Protein AF-A0A4Z0HKY1-F1 (afdb_monomer)

Structure (mmCIF, N/CA/C/O backbone):
data_AF-A0A4Z0HKY1-F1
#
_entry.id   AF-A0A4Z0HKY1-F1
#
loop_
_atom_site.group_PDB
_atom_site.id
_atom_site.type_symbol
_atom_site.label_atom_id
_atom_site.label_alt_id
_atom_site.label_comp_id
_atom_site.label_asym_id
_atom_site.label_entity_id
_atom_site.label_seq_id
_atom_site.pdbx_PDB_ins_code
_atom_site.Cartn_x
_atom_site.Cartn_y
_atom_site.Cartn_z
_atom_site.occupancy
_atom_site.B_iso_or_equiv
_atom_site.auth_seq_id
_atom_site.auth_comp_id
_atom_site.auth_asym_id
_atom_site.auth_atom_id
_atom_site.pdbx_PDB_model_num
ATOM 1 N N . MET A 1 1 ? 15.227 2.232 0.828 1.00 79.94 1 MET A N 1
ATOM 2 C CA . MET A 1 1 ? 14.585 1.045 0.203 1.00 79.94 1 MET A CA 1
ATOM 3 C C . MET A 1 1 ? 14.237 0.029 1.280 1.00 79.94 1 MET A C 1
ATOM 5 O O . MET A 1 1 ? 15.117 -0.434 1.996 1.00 79.94 1 MET A O 1
ATOM 9 N N . ASN A 1 2 ? 12.950 -0.263 1.438 1.00 91.56 2 ASN A N 1
ATOM 10 C CA . ASN A 1 2 ? 12.360 -0.922 2.598 1.00 91.56 2 ASN A CA 1
ATOM 11 C C . ASN A 1 2 ? 11.966 -2.361 2.261 1.00 91.56 2 ASN A C 1
ATOM 13 O O . ASN A 1 2 ? 11.216 -2.612 1.318 1.00 91.56 2 ASN A O 1
ATOM 17 N N . ASN A 1 3 ? 12.485 -3.317 3.032 1.00 93.44 3 ASN A N 1
ATOM 18 C CA . ASN A 1 3 ? 12.044 -4.710 2.967 1.00 93.44 3 ASN A CA 1
ATOM 19 C C . ASN A 1 3 ? 10.690 -4.879 3.679 1.00 93.44 3 ASN A C 1
ATOM 21 O O . ASN A 1 3 ? 10.201 -3.955 4.322 1.00 93.44 3 ASN A O 1
ATOM 25 N N . TRP A 1 4 ? 10.114 -6.085 3.640 1.00 93.38 4 TRP A N 1
ATOM 26 C CA . TRP A 1 4 ? 8.794 -6.327 4.234 1.00 93.38 4 TRP A CA 1
ATOM 27 C C . TRP A 1 4 ? 8.702 -5.970 5.727 1.00 93.38 4 TRP A C 1
ATOM 29 O O . TRP A 1 4 ? 7.638 -5.550 6.166 1.00 93.38 4 TRP A O 1
ATOM 39 N N . ARG A 1 5 ? 9.786 -6.121 6.508 1.00 95.56 5 ARG A N 1
ATOM 40 C CA . ARG A 1 5 ? 9.803 -5.771 7.939 1.00 95.56 5 ARG A CA 1
ATOM 41 C C . ARG A 1 5 ? 9.780 -4.262 8.119 1.00 95.56 5 ARG A C 1
ATOM 43 O O . ARG A 1 5 ? 8.949 -3.761 8.860 1.00 95.56 5 ARG A O 1
ATOM 50 N N . SER A 1 6 ? 10.653 -3.548 7.413 1.00 95.94 6 SER A N 1
ATOM 51 C CA . SER A 1 6 ? 10.704 -2.084 7.466 1.00 95.94 6 SER A CA 1
ATOM 52 C C . SER A 1 6 ? 9.392 -1.465 6.986 1.00 95.94 6 SER A C 1
ATOM 54 O O . SER A 1 6 ? 8.859 -0.578 7.643 1.00 95.94 6 SER A O 1
ATOM 56 N N . THR A 1 7 ? 8.833 -1.977 5.888 1.00 95.31 7 THR A N 1
ATOM 57 C CA . THR A 1 7 ? 7.518 -1.574 5.381 1.00 95.31 7 THR A CA 1
ATOM 58 C C . THR A 1 7 ? 6.422 -1.842 6.413 1.00 95.31 7 THR A C 1
ATOM 60 O O . THR A 1 7 ? 5.649 -0.942 6.712 1.00 95.31 7 THR A O 1
ATOM 63 N N . ALA A 1 8 ? 6.383 -3.036 7.016 1.00 95.75 8 ALA A N 1
ATOM 64 C CA . ALA A 1 8 ? 5.421 -3.365 8.068 1.00 95.75 8 ALA A CA 1
ATOM 65 C C . ALA A 1 8 ? 5.487 -2.387 9.247 1.00 95.75 8 ALA A C 1
ATOM 67 O O . ALA A 1 8 ? 4.456 -1.869 9.661 1.00 95.75 8 ALA A O 1
ATOM 68 N N . THR A 1 9 ? 6.690 -2.105 9.757 1.00 95.75 9 THR A N 1
ATOM 69 C CA . THR A 1 9 ? 6.892 -1.164 10.866 1.00 95.75 9 THR A CA 1
ATOM 70 C C . THR A 1 9 ? 6.407 0.240 10.511 1.00 95.75 9 THR A C 1
ATOM 72 O O . THR A 1 9 ? 5.705 0.850 11.310 1.00 95.75 9 THR A O 1
ATOM 75 N N . LYS A 1 10 ? 6.718 0.737 9.306 1.00 92.81 10 LYS A N 1
ATOM 76 C CA . LYS A 1 10 ? 6.290 2.071 8.852 1.00 92.81 10 LYS A CA 1
ATOM 77 C C . LYS A 1 10 ? 4.778 2.189 8.650 1.00 92.81 10 LYS A C 1
ATOM 79 O O . LYS A 1 10 ? 4.225 3.258 8.853 1.00 92.81 10 LYS A O 1
ATOM 84 N N . LEU A 1 11 ? 4.113 1.092 8.298 1.00 90.94 11 LEU A N 1
ATOM 85 C CA . LEU A 1 11 ? 2.660 1.029 8.117 1.00 90.94 11 LEU A CA 1
ATOM 86 C C . LEU A 1 11 ? 1.889 0.759 9.422 1.00 90.94 11 LEU A C 1
ATOM 88 O O . LEU A 1 11 ? 0.738 0.336 9.372 1.00 90.94 11 LEU A O 1
ATOM 92 N N . GLY A 1 12 ? 2.510 0.957 10.589 1.00 91.81 12 GLY A N 1
ATOM 93 C CA . GLY A 1 12 ? 1.860 0.752 11.889 1.00 91.81 12 GLY A CA 1
ATOM 94 C C . GLY A 1 12 ? 1.986 -0.666 12.456 1.00 91.81 12 GLY A C 1
ATOM 95 O O . GLY A 1 12 ? 1.214 -1.052 13.325 1.00 91.81 12 GLY A O 1
ATOM 96 N N . GLY A 1 13 ? 2.956 -1.457 11.986 1.00 92.88 13 GLY A N 1
ATOM 97 C CA . GLY A 1 13 ? 3.252 -2.788 12.530 1.00 92.88 13 GLY A CA 1
ATOM 98 C C . GLY A 1 13 ? 2.430 -3.930 11.927 1.00 92.88 13 GLY A C 1
ATOM 99 O O . GLY A 1 13 ? 2.181 -4.927 12.602 1.00 92.88 13 GLY A O 1
ATOM 100 N N . ILE A 1 14 ? 2.009 -3.813 10.664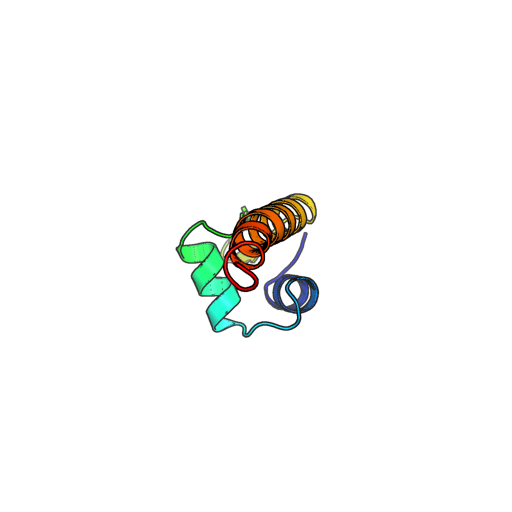 1.00 94.12 14 ILE A N 1
ATOM 101 C CA . ILE A 1 14 ? 1.182 -4.835 10.002 1.00 94.12 14 ILE A CA 1
ATOM 102 C C . ILE A 1 14 ? 1.915 -6.168 9.791 1.00 94.12 14 ILE A C 1
ATOM 104 O O . ILE A 1 14 ? 3.143 -6.252 9.739 1.00 94.12 14 ILE A O 1
ATOM 108 N N . SER A 1 15 ? 1.152 -7.246 9.614 1.00 95.62 15 SER A N 1
ATOM 109 C CA . SER A 1 15 ? 1.729 -8.575 9.403 1.00 95.62 15 SER A CA 1
ATOM 110 C C . SER A 1 15 ? 2.459 -8.696 8.058 1.00 95.62 15 SER A C 1
ATOM 112 O O . SER A 1 15 ? 2.121 -8.044 7.067 1.00 95.62 15 SER A O 1
ATOM 114 N N . ARG A 1 16 ? 3.418 -9.631 7.977 1.00 94.56 16 ARG A N 1
ATOM 115 C CA . ARG A 1 16 ? 4.087 -9.980 6.712 1.00 94.56 16 ARG A CA 1
ATOM 116 C C . ARG A 1 16 ? 3.078 -10.293 5.608 1.00 94.56 16 ARG A C 1
ATOM 118 O O . ARG A 1 16 ? 3.221 -9.798 4.497 1.00 94.56 16 ARG A O 1
ATOM 125 N N . ALA A 1 17 ? 2.074 -11.115 5.906 1.00 95.94 17 ALA A N 1
ATOM 126 C CA . ALA A 1 17 ? 1.086 -11.533 4.918 1.00 95.94 17 ALA A CA 1
ATOM 127 C C . ALA A 1 17 ? 0.335 -10.329 4.331 1.00 95.94 17 ALA A C 1
ATOM 129 O O . ALA A 1 17 ? 0.132 -10.271 3.121 1.00 95.94 17 ALA A O 1
ATOM 130 N N . GLN A 1 18 ? 0.010 -9.331 5.160 1.00 95.62 18 GLN A N 1
ATOM 131 C CA . GLN A 1 18 ? -0.607 -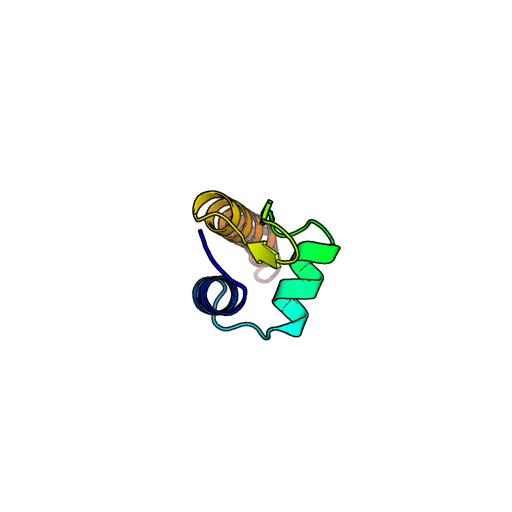8.091 4.694 1.00 95.62 18 GLN A CA 1
ATOM 132 C C . GLN A 1 18 ? 0.323 -7.279 3.794 1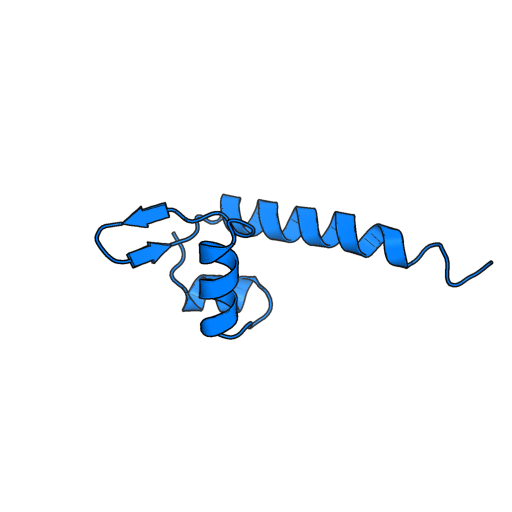.00 95.62 18 GLN A C 1
ATOM 134 O O . GLN A 1 18 ? -0.125 -6.849 2.739 1.00 95.62 18 GLN A O 1
ATOM 139 N N . VAL A 1 19 ? 1.608 -7.128 4.134 1.00 95.44 19 VAL A N 1
ATOM 140 C CA . VAL A 1 19 ? 2.569 -6.434 3.251 1.00 95.44 19 VAL A CA 1
ATOM 141 C C . VAL A 1 19 ? 2.624 -7.100 1.875 1.00 95.44 19 VAL A C 1
ATOM 143 O O . VAL A 1 19 ? 2.520 -6.433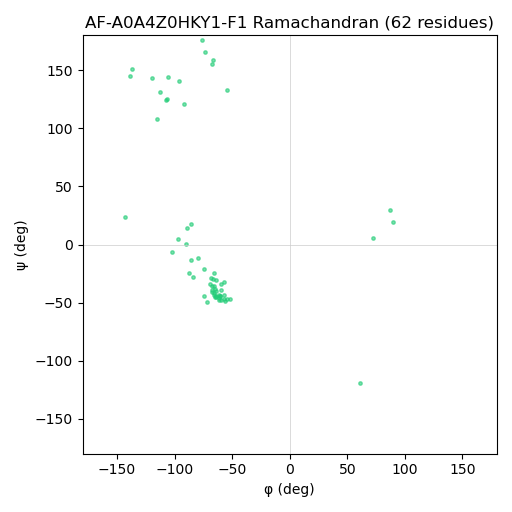 0.850 1.00 95.44 19 VAL A O 1
ATOM 146 N N . PHE A 1 20 ? 2.730 -8.431 1.838 1.00 95.25 20 PHE A N 1
ATOM 147 C CA . PHE A 1 20 ? 2.751 -9.167 0.573 1.00 95.25 20 PHE A CA 1
ATOM 148 C C . PHE A 1 20 ? 1.422 -9.069 -0.182 1.00 95.25 20 PHE A C 1
ATOM 150 O O . PHE A 1 20 ? 1.445 -8.986 -1.407 1.00 95.25 20 PHE A O 1
ATOM 157 N N . LYS A 1 21 ? 0.284 -9.036 0.521 1.00 95.75 21 LYS A N 1
ATOM 158 C CA . LYS A 1 21 ? -1.032 -8.809 -0.087 1.00 95.75 21 LYS A CA 1
ATOM 159 C C . LYS A 1 21 ? -1.123 -7.419 -0.716 1.00 95.75 21 LYS A C 1
ATOM 161 O O . LYS A 1 21 ? -1.576 -7.327 -1.846 1.00 95.75 21 LYS A O 1
ATOM 166 N N . LEU A 1 22 ? -0.648 -6.376 -0.032 1.00 94.62 22 LEU A N 1
ATOM 167 C CA . LEU A 1 22 ? -0.634 -4.998 -0.538 1.00 94.62 22 LEU A CA 1
ATOM 168 C C . LEU A 1 22 ? 0.264 -4.844 -1.770 1.00 94.62 22 LEU A C 1
ATOM 170 O O . LEU A 1 22 ? -0.103 -4.164 -2.725 1.00 94.62 22 LEU A O 1
ATOM 174 N N . TRP A 1 23 ? 1.420 -5.510 -1.773 1.00 95.31 23 TRP A N 1
ATOM 175 C CA . TRP A 1 23 ? 2.281 -5.570 -2.953 1.00 95.31 23 TRP A CA 1
ATOM 176 C C . TRP A 1 23 ? 1.649 -6.357 -4.101 1.00 95.31 23 TRP A C 1
ATOM 178 O O . TRP A 1 23 ? 1.770 -5.957 -5.253 1.00 95.31 23 TRP A O 1
ATOM 188 N N . ALA A 1 24 ? 0.987 -7.478 -3.806 1.00 93.88 24 ALA A N 1
ATOM 189 C CA . ALA A 1 24 ? 0.329 -8.301 -4.818 1.00 93.88 24 ALA A CA 1
ATOM 190 C C . ALA A 1 24 ? -0.906 -7.614 -5.416 1.00 93.88 24 ALA A C 1
ATOM 192 O O . ALA A 1 24 ? -1.174 -7.784 -6.600 1.00 93.8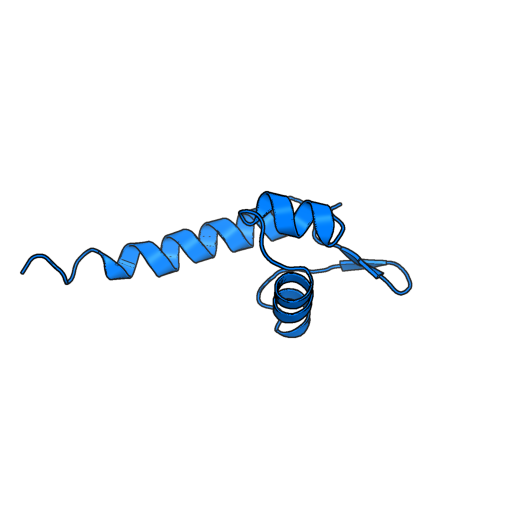8 24 ALA A O 1
ATOM 193 N N . SER A 1 25 ? -1.636 -6.831 -4.618 1.00 94.31 25 SER A N 1
ATOM 194 C CA . SER A 1 25 ? -2.791 -6.061 -5.078 1.00 94.31 25 SER A CA 1
ATOM 195 C C . SER A 1 25 ? -2.406 -4.767 -5.797 1.00 94.31 25 SER A C 1
ATOM 197 O O . SER A 1 25 ? -3.278 -4.121 -6.363 1.00 94.31 25 SER A O 1
ATOM 199 N N . GLY A 1 26 ? -1.135 -4.355 -5.735 1.00 93.25 26 GLY A N 1
ATOM 200 C CA . GLY A 1 26 ? -0.666 -3.073 -6.267 1.00 93.25 26 GLY A CA 1
ATOM 201 C C . GLY A 1 26 ? -1.111 -1.853 -5.455 1.00 93.25 26 GLY A C 1
ATOM 202 O O . GLY A 1 26 ? -0.831 -0.731 -5.860 1.00 93.25 26 GLY A O 1
ATOM 203 N N . ALA A 1 27 ? -1.764 -2.056 -4.305 1.00 92.44 27 ALA A N 1
ATOM 204 C CA . ALA A 1 27 ? -2.196 -0.960 -3.436 1.00 92.44 27 ALA A CA 1
ATOM 205 C C . ALA A 1 27 ? -0.994 -0.245 -2.808 1.00 92.44 27 ALA A C 1
ATOM 207 O O . ALA A 1 27 ? -1.003 0.970 -2.658 1.00 92.44 27 ALA A O 1
ATOM 208 N 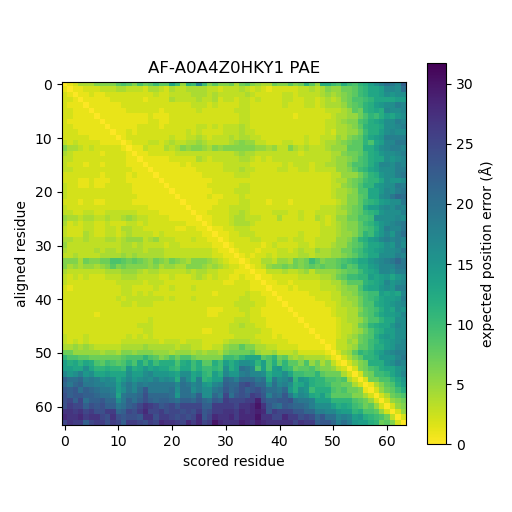N . LEU A 1 28 ? 0.059 -0.999 -2.481 1.00 93.75 28 LEU A N 1
ATOM 209 C CA . LEU A 1 28 ? 1.337 -0.446 -2.057 1.00 93.75 28 LEU A CA 1
ATOM 210 C C . LEU A 1 28 ? 2.357 -0.605 -3.181 1.00 93.75 28 LEU A C 1
ATOM 212 O O . LEU A 1 28 ? 2.633 -1.726 -3.623 1.00 93.75 28 LEU A O 1
ATOM 216 N N . GLY A 1 29 ? 2.967 0.511 -3.581 1.00 93.56 29 GLY A N 1
ATOM 217 C CA . GLY A 1 29 ? 4.048 0.515 -4.558 1.00 93.56 29 GLY A CA 1
ATOM 218 C C . GLY A 1 29 ? 5.179 -0.425 -4.140 1.00 93.56 29 GLY A C 1
ATOM 219 O O . GLY A 1 29 ? 5.618 -0.433 -2.984 1.00 93.56 29 GLY A O 1
ATOM 220 N N . SER A 1 30 ? 5.646 -1.243 -5.081 1.00 94.25 30 SER A N 1
ATOM 221 C CA . SER A 1 30 ? 6.785 -2.128 -4.863 1.00 94.25 30 SER A CA 1
ATOM 222 C C . SER A 1 30 ? 7.703 -2.151 -6.072 1.00 94.25 30 SER A C 1
ATOM 224 O O . SER A 1 30 ? 7.266 -2.082 -7.217 1.00 94.25 30 SER A O 1
ATOM 226 N N . VAL A 1 31 ? 8.994 -2.263 -5.800 1.00 93.69 31 VAL A N 1
ATOM 227 C CA . VAL A 1 31 ? 10.057 -2.472 -6.771 1.00 93.69 31 VAL A CA 1
ATOM 228 C C . VAL A 1 31 ? 10.630 -3.860 -6.527 1.00 93.69 31 VAL A C 1
ATOM 230 O O . VAL A 1 31 ? 10.937 -4.242 -5.392 1.00 93.69 31 VAL A O 1
ATOM 233 N N . THR A 1 32 ? 10.761 -4.633 -7.599 1.00 93.62 32 THR A N 1
ATOM 234 C CA . THR A 1 32 ? 11.345 -5.973 -7.529 1.00 93.62 32 THR A CA 1
ATOM 235 C C . THR A 1 32 ? 12.841 -5.877 -7.800 1.00 93.62 32 THR A C 1
ATOM 237 O O . THR A 1 32 ? 13.250 -5.418 -8.862 1.00 93.62 32 THR A O 1
ATOM 240 N N . LEU A 1 33 ? 13.657 -6.310 -6.840 1.00 90.44 33 LEU A N 1
ATOM 241 C CA . LEU A 1 33 ? 15.105 -6.438 -6.978 1.00 90.44 33 LEU A CA 1
ATOM 242 C C . LEU A 1 33 ? 15.467 -7.923 -6.877 1.00 90.44 33 LEU A C 1
ATOM 244 O O . LEU A 1 33 ? 15.372 -8.536 -5.807 1.00 90.44 33 LEU A O 1
ATOM 248 N N . GLY A 1 34 ? 15.843 -8.516 -8.011 1.00 91.88 34 GLY A N 1
ATOM 249 C CA . GLY A 1 34 ? 16.033 -9.962 -8.126 1.00 91.88 34 GLY A CA 1
ATOM 250 C C . GLY A 1 34 ? 14.731 -10.716 -7.840 1.00 91.88 34 GLY A C 1
ATOM 251 O O . GLY A 1 34 ? 13.731 -10.512 -8.518 1.00 91.88 34 GLY A O 1
ATOM 252 N N . SER A 1 35 ? 14.727 -11.570 -6.814 1.00 90.88 35 SER A N 1
ATOM 253 C CA . SER A 1 35 ? 13.553 -12.352 -6.388 1.00 90.88 35 SER A CA 1
ATOM 254 C C . SER A 1 35 ? 12.764 -11.728 -5.230 1.00 90.88 35 SER A C 1
ATOM 256 O O . SER A 1 35 ? 11.840 -12.349 -4.700 1.00 90.88 35 SER A O 1
ATOM 258 N N . ARG A 1 36 ? 13.133 -10.520 -4.781 1.00 90.50 36 ARG A N 1
ATOM 259 C CA . ARG A 1 36 ? 12.557 -9.881 -3.589 1.00 90.50 36 ARG A CA 1
ATOM 260 C C . ARG A 1 36 ? 11.893 -8.553 -3.937 1.00 90.50 36 ARG A C 1
ATOM 262 O O . ARG A 1 36 ? 12.391 -7.795 -4.762 1.00 90.50 36 ARG A O 1
ATOM 269 N N . ARG A 1 37 ? 10.775 -8.269 -3.267 1.00 93.75 37 ARG A N 1
ATOM 270 C CA . ARG A 1 37 ? 10.045 -6.999 -3.368 1.00 93.75 37 ARG A CA 1
ATOM 271 C C . ARG A 1 37 ? 10.445 -6.058 -2.239 1.00 93.75 37 ARG A C 1
ATOM 273 O O . ARG A 1 37 ? 10.638 -6.495 -1.101 1.00 93.75 37 ARG A O 1
ATOM 280 N N . PHE A 1 38 ? 10.557 -4.783 -2.578 1.00 95.50 38 PHE A N 1
ATOM 281 C CA . PHE A 1 38 ? 10.879 -3.690 -1.671 1.00 95.50 38 PHE A CA 1
ATOM 282 C C . PHE A 1 38 ? 9.980 -2.500 -1.980 1.00 95.50 38 PHE A C 1
ATOM 284 O O . PHE A 1 38 ? 9.607 -2.314 -3.131 1.00 95.50 38 PHE A O 1
ATOM 291 N N . SER A 1 39 ? 9.681 -1.666 -0.991 1.00 94.56 39 SER A N 1
ATOM 292 C CA . SER A 1 39 ? 9.054 -0.361 -1.235 1.00 94.56 39 SER A CA 1
ATOM 293 C C . SER A 1 39 ? 10.072 0.754 -1.042 1.00 94.56 39 SER A C 1
ATOM 295 O O . SER A 1 39 ? 10.940 0.672 -0.169 1.00 94.56 39 SER A O 1
ATOM 297 N N . THR A 1 40 ? 10.002 1.810 -1.840 1.00 96.19 40 THR A N 1
ATOM 298 C CA . THR A 1 40 ? 10.724 3.051 -1.542 1.00 96.19 40 THR A CA 1
ATOM 299 C C . THR A 1 40 ? 10.041 3.788 -0.395 1.00 96.19 40 THR A C 1
ATOM 301 O O . THR A 1 40 ? 8.939 3.435 0.024 1.00 96.19 40 THR A O 1
ATOM 304 N N . ASP A 1 41 ? 10.737 4.761 0.177 1.00 94.19 41 ASP A N 1
ATOM 305 C CA . ASP A 1 41 ? 10.179 5.610 1.228 1.00 94.19 41 ASP A CA 1
ATOM 306 C C . ASP A 1 41 ? 9.008 6.439 0.679 1.00 94.19 41 ASP A C 1
ATOM 308 O O . ASP A 1 41 ? 7.916 6.379 1.235 1.00 94.19 41 ASP A O 1
ATOM 312 N N . GLU A 1 42 ? 9.183 7.027 -0.506 1.00 94.25 42 GLU A N 1
ATOM 313 C CA . GLU A 1 42 ? 8.131 7.718 -1.263 1.00 94.25 42 GLU A CA 1
ATOM 314 C C . GLU A 1 42 ? 6.894 6.834 -1.509 1.00 94.25 42 GLU A C 1
ATOM 316 O O . GLU A 1 42 ? 5.779 7.242 -1.212 1.00 94.25 42 GLU A O 1
ATOM 321 N N . GLN A 1 43 ? 7.065 5.579 -1.952 1.00 94.69 43 GLN A N 1
ATOM 322 C CA . GLN A 1 43 ? 5.937 4.654 -2.168 1.00 94.69 43 GLN A CA 1
ATOM 323 C C . GLN A 1 43 ? 5.129 4.384 -0.891 1.00 94.69 43 GLN A C 1
ATOM 325 O O . GLN A 1 43 ? 3.920 4.161 -0.958 1.00 94.69 43 GLN A O 1
ATOM 330 N N . ILE A 1 44 ? 5.796 4.358 0.266 1.00 94.38 44 ILE A N 1
ATOM 331 C CA . ILE A 1 44 ? 5.142 4.167 1.564 1.00 94.38 44 ILE A CA 1
ATOM 332 C C . ILE A 1 44 ? 4.408 5.446 1.969 1.00 94.38 44 ILE A C 1
ATOM 334 O O . ILE A 1 44 ? 3.264 5.366 2.407 1.00 94.38 44 ILE A O 1
ATOM 338 N N . GLU A 1 45 ? 5.034 6.608 1.800 1.00 93.56 45 GLU A N 1
ATOM 339 C CA . GLU A 1 45 ? 4.431 7.908 2.103 1.00 93.56 45 GLU A CA 1
ATOM 340 C C . GLU A 1 45 ? 3.193 8.172 1.246 1.00 93.56 45 GLU A C 1
ATOM 342 O O . GLU A 1 45 ? 2.146 8.507 1.794 1.00 93.56 45 GLU A O 1
ATOM 347 N N . THR A 1 46 ? 3.257 7.920 -0.066 1.00 93.50 46 THR A N 1
ATOM 348 C CA . THR A 1 46 ? 2.098 8.025 -0.966 1.00 93.50 46 THR A CA 1
ATOM 349 C C . THR A 1 46 ? 0.950 7.126 -0.512 1.00 93.50 46 THR A C 1
ATOM 351 O O . THR A 1 46 ? -0.203 7.552 -0.490 1.00 93.50 46 THR A O 1
ATOM 354 N N . PHE A 1 47 ? 1.250 5.889 -0.109 1.00 92.88 47 PHE A N 1
ATOM 355 C CA . PHE A 1 47 ? 0.231 4.970 0.392 1.00 92.88 47 PHE A CA 1
ATOM 356 C C . PHE A 1 47 ? -0.404 5.471 1.698 1.00 92.88 47 PHE A C 1
ATOM 358 O O . PHE A 1 47 ? -1.624 5.460 1.832 1.00 92.88 47 PHE A O 1
ATOM 365 N N . ILE A 1 48 ? 0.405 5.949 2.648 1.00 91.94 48 ILE A N 1
ATOM 366 C CA . ILE A 1 48 ? -0.081 6.498 3.924 1.00 91.94 48 ILE A CA 1
ATOM 367 C C . ILE A 1 48 ? -0.909 7.772 3.706 1.00 91.94 48 ILE A C 1
ATOM 369 O O . ILE A 1 48 ? -1.914 7.969 4.391 1.00 91.94 48 ILE A O 1
ATOM 373 N N . ALA A 1 49 ? -0.518 8.626 2.759 1.00 90.75 49 ALA A N 1
ATOM 374 C CA . ALA A 1 49 ? -1.277 9.816 2.390 1.00 90.75 49 ALA A CA 1
ATOM 375 C C . ALA A 1 49 ? -2.668 9.440 1.848 1.00 90.75 49 ALA A C 1
ATOM 377 O O . ALA A 1 49 ? -3.671 9.930 2.360 1.00 90.75 49 ALA A O 1
ATOM 378 N N . GLY A 1 50 ? -2.746 8.479 0.919 1.00 86.94 50 GLY A N 1
ATOM 379 C CA . GLY A 1 50 ? -4.027 8.017 0.368 1.00 86.94 50 GLY A CA 1
ATOM 380 C C . GLY A 1 50 ? -4.951 7.343 1.396 1.00 86.94 50 GLY A C 1
ATOM 381 O O . GLY A 1 50 ? -6.177 7.442 1.299 1.00 86.94 50 GLY A O 1
ATOM 382 N N . LEU A 1 51 ? -4.389 6.689 2.422 1.00 84.94 51 LEU A N 1
ATOM 383 C CA . LEU A 1 51 ? -5.176 6.140 3.535 1.00 84.94 51 LEU A CA 1
ATOM 384 C C . LEU A 1 51 ? -5.820 7.234 4.390 1.00 84.94 51 LEU A C 1
ATOM 386 O O . LEU A 1 51 ? -6.961 7.069 4.821 1.00 84.94 51 LEU A O 1
ATOM 390 N N . GLN A 1 52 ? -5.109 8.335 4.640 1.00 76.25 52 GLN A N 1
ATOM 391 C CA . GLN A 1 52 ? -5.657 9.465 5.390 1.00 76.25 52 GLN A CA 1
ATOM 392 C C . GLN A 1 52 ? -6.795 10.126 4.615 1.00 76.25 52 GLN A C 1
ATOM 394 O O . GLN A 1 52 ? -7.839 10.381 5.206 1.00 76.25 52 GLN A O 1
ATOM 399 N N . GLU A 1 53 ? -6.659 10.305 3.299 1.00 70.62 53 GLU A N 1
ATOM 400 C CA . GLU A 1 53 ? -7.743 10.835 2.458 1.00 70.62 53 GLU A CA 1
ATOM 401 C C . GLU A 1 53 ? -8.983 9.932 2.485 1.00 70.62 53 GLU A C 1
ATOM 403 O O . GLU A 1 53 ? -10.090 10.411 2.712 1.00 70.62 53 GLU A O 1
ATOM 408 N N . SER A 1 54 ? -8.799 8.612 2.377 1.00 60.94 54 SER A N 1
ATOM 409 C CA . SER A 1 54 ? -9.911 7.647 2.433 1.00 60.94 54 SER A CA 1
ATOM 410 C C . SER A 1 54 ? -10.569 7.558 3.819 1.00 60.94 54 SER A C 1
ATOM 412 O O . SER A 1 54 ? -11.745 7.226 3.929 1.00 60.94 54 SER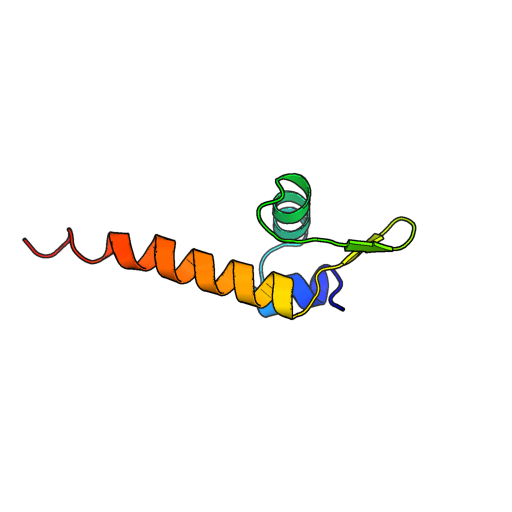 A O 1
ATOM 414 N N . THR A 1 55 ? -9.815 7.826 4.891 1.00 60.06 55 THR A N 1
ATOM 415 C CA . THR A 1 55 ? -10.318 7.780 6.277 1.00 60.06 55 THR A CA 1
ATOM 416 C C . THR A 1 55 ? -11.002 9.091 6.681 1.00 60.06 55 THR A C 1
ATOM 418 O O . THR A 1 55 ? -11.924 9.076 7.493 1.00 60.06 55 THR A O 1
ATOM 421 N N . SER A 1 56 ? -10.596 10.218 6.089 1.00 53.75 56 SER A N 1
ATOM 422 C CA . SER A 1 56 ? -11.140 11.552 6.390 1.00 53.75 56 SER A CA 1
ATOM 423 C C . SER A 1 56 ? -12.611 11.706 5.985 1.00 53.75 56 SER A C 1
ATOM 425 O O . SER A 1 56 ? -13.333 12.494 6.589 1.00 53.75 56 SER A O 1
ATOM 427 N N . ASP A 1 57 ? -13.075 10.917 5.015 1.00 52.75 57 ASP A N 1
ATOM 428 C CA . ASP A 1 57 ? -14.458 10.926 4.523 1.00 52.75 57 ASP A CA 1
ATOM 429 C C . ASP A 1 57 ? -15.452 10.252 5.498 1.00 52.75 57 ASP A C 1
ATOM 431 O O . ASP A 1 57 ? -16.642 10.546 5.503 1.00 52.75 57 ASP A O 1
ATOM 435 N N . GLN A 1 58 ? -14.975 9.387 6.402 1.00 50.31 58 GLN A N 1
ATOM 436 C CA . GLN A 1 58 ? -15.837 8.586 7.289 1.00 50.31 58 GLN A CA 1
ATOM 437 C C . GLN A 1 58 ? -16.184 9.253 8.632 1.00 50.31 58 GLN A C 1
ATOM 439 O O . GLN A 1 58 ? -16.904 8.664 9.436 1.00 50.31 58 GLN A O 1
ATOM 444 N N . MET A 1 59 ? -15.705 10.474 8.898 1.00 58.06 59 MET A N 1
ATOM 445 C CA . MET A 1 59 ? -15.978 11.186 10.159 1.00 58.06 59 MET A CA 1
ATOM 446 C C . MET A 1 59 ? -17.044 12.288 10.052 1.00 58.06 59 MET A C 1
ATOM 448 O O . MET A 1 59 ? -17.433 12.836 11.080 1.00 58.06 59 MET A O 1
ATOM 452 N N . VAL A 1 60 ? -17.545 12.607 8.853 1.00 59.75 60 VAL A N 1
ATOM 453 C CA . VAL A 1 60 ? -18.531 13.693 8.660 1.00 59.75 60 VAL A CA 1
ATOM 454 C C . VAL A 1 60 ? -19.984 13.218 8.847 1.00 59.75 60 VAL A C 1
ATOM 456 O O . VAL A 1 60 ? -20.831 14.006 9.254 1.00 59.75 60 VAL A O 1
ATOM 459 N N . GLU A 1 61 ? -20.278 11.926 8.665 1.00 52.94 61 GLU A N 1
ATOM 460 C CA . GLU A 1 61 ? -21.655 11.394 8.728 1.00 52.94 61 GLU A CA 1
ATOM 461 C C . GLU A 1 61 ? -22.131 11.031 10.156 1.00 52.94 61 GLU A C 1
ATOM 463 O O . GLU A 1 61 ? -23.314 10.802 10.388 1.00 52.94 61 GLU A O 1
ATOM 468 N N . ALA A 1 62 ? -21.235 10.963 11.148 1.00 57.25 62 ALA A N 1
ATOM 469 C CA . ALA A 1 62 ? -21.568 10.496 12.503 1.00 57.25 62 ALA A CA 1
ATOM 470 C C . ALA A 1 62 ? -22.051 11.608 13.461 1.00 57.25 62 ALA A C 1
ATOM 472 O O . ALA A 1 62 ? -22.045 11.422 14.680 1.00 57.25 62 ALA A O 1
ATOM 473 N N . SER A 1 63 ? -22.409 12.793 12.958 1.00 52.75 63 SER A N 1
ATOM 474 C CA . SER A 1 63 ? -22.822 13.934 13.798 1.00 52.75 63 SER A CA 1
ATOM 475 C C . SER A 1 63 ? -23.943 14.800 13.206 1.00 52.75 63 SER A C 1
ATOM 477 O O . SER A 1 63 ? -24.058 15.964 13.592 1.00 52.75 63 SER A O 1
ATOM 479 N N . ALA A 1 64 ? -24.767 14.256 12.304 1.00 47.75 64 ALA A N 1
ATOM 480 C CA . ALA A 1 64 ? -25.962 14.931 11.783 1.00 47.75 64 ALA A CA 1
ATOM 481 C C . ALA A 1 64 ? -27.252 14.413 12.439 1.00 47.75 64 ALA A C 1
ATOM 483 O O . ALA A 1 64 ? -27.372 13.178 12.611 1.00 47.75 64 ALA A O 1
#

Secondary structure (DSSP, 8-state):
-B-HHHHHHHTTS--HHHHHHHHHTTSS--EEETTEEEB-HHHHHHHHHHHHHHHHGGGSGGG-

Solvent-accessible surface area (backbone atoms only — not comparable to full-atom values): 3776 Å² total; per-residue (Å²): 117,28,44,62,65,56,45,17,54,75,70,77,59,50,54,66,69,54,51,54,47,31,46,73,69,58,71,31,53,65,48,74,59,88,97,43,67,28,26,47,66,65,36,49,50,54,39,55,52,53,50,50,60,66,52,62,67,71,67,69,75,82,77,119

Nearest PDB structures (foldseek):
  5i44-assembly4_I-2  TM=6.967E-01  e=1.206E-01  Bacillus subtilis subsp. subtilis str. 168
  5i44-assembly1_D  TM=7.158E-01  e=4.658E-01  Bacillus subtilis subsp. subtilis str. 168
  5zyr-assembly1_B  TM=3.174E-01  e=2.357E+00  Acinetobacter baumannii
  8ylf-assembly1_A  TM=3.637E-01  e=5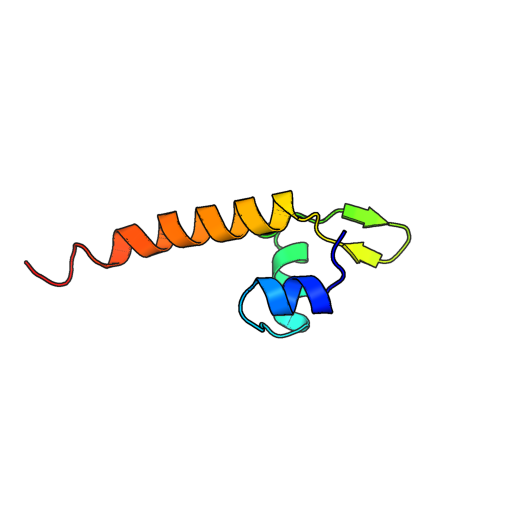.672E+00  Burkholderia thailandensis

Organism: Mycolicibacterium peregrinum (NCBI:txid43304)

pLDDT: mean 86.08, std 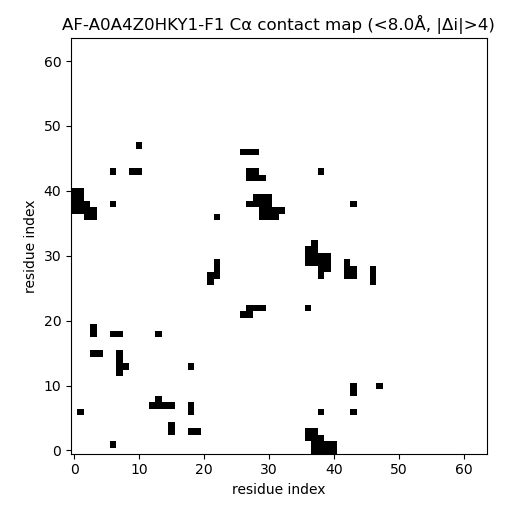14.85, range [47.75, 96.19]

Foldseek 3Di:
DAFLQRLCVLVVNDDSVVSVVCVVVVLQDWDDDPNGIGHDPVSSVVSVVVVCVVVVVPPPPPPD

Mean predicted aligned error: 6.67 Å

Sequence (64 aa):
MNNWRSTATKLGGISRAQVFKLWASGALGSVTLGSRRFSTDEQIETFIAGLQESTSDQMVEASA

Radius of gyration: 13.74 Å; Cα contacts (8 Å, |Δi|>4): 60; chains: 1; bounding box: 42×27×22 Å